Protein AF-A0A914REQ7-F1 (afdb_monomer)

Foldseek 3Di:
DDDDLVVADLVDDDPVDPVVSSVSSVVVVVVVVVVVVVVVVVVVVVVVVCVVPPDPVPPCVVVPPDD

Secondary structure (DSSP, 8-state):
-PPPGGGS--SS---S-HHHHHHHHHHHHHHHHHHHHHHHHHHHHHHHHHHHH--TTS-GGG-----

Radius of gyration: 21.5 Å;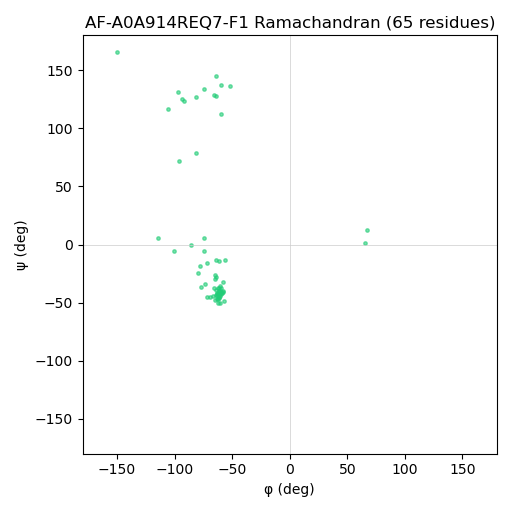 Cα contacts (8 Å, |Δi|>4): 16; chains: 1; bounding box: 58×22×44 Å

pLDDT: mean 84.07, std 16.4, range [43.25, 98.25]

Mean predicted aligned error: 9.49 Å

InterPro domains:
  IPR019265 RNA transcription, translation and transport factor protein [PF10036] (5-66)
  IPR019265 RNA transcription, translation and transport factor protein [PTHR15924] (3-66)

Sequence (67 aa):
MVMQLSRFDMGMLSSKDGGVDAAVRALRLNHLENLREVQTEINEAIVAVQELTADPKTDKRLGKVGF

Solvent-accessible surface area (backbone atoms only — not comparable to full-atom values): 4301 Å² total; per-residue (Å²): 134,90,77,65,70,88,77,52,81,69,92,62,81,80,78,87,40,74,66,60,49,49,51,50,30,53,51,52,51,55,50,52,51,54,52,49,52,55,49,49,54,51,51,52,53,52,50,56,51,43,71,73,68,57,57,80,90,72,45,69,87,67,68,75,81,72,130

Organism: Parascaris equorum (NCBI:txid6256)

Structure (mmCIF, N/CA/C/O backbone):
data_AF-A0A914REQ7-F1
#
_entry.id   AF-A0A914REQ7-F1
#
loop_
_atom_site.group_PDB
_atom_site.id
_atom_site.type_symbol
_atom_site.label_atom_id
_atom_site.label_alt_id
_atom_site.label_comp_id
_atom_site.label_asym_id
_atom_site.label_entity_id
_atom_site.label_seq_id
_atom_site.pdbx_PDB_ins_code
_atom_site.Cartn_x
_atom_site.Cartn_y
_atom_site.Cartn_z
_atom_site.occupancy
_atom_site.B_iso_or_equiv
_atom_site.auth_seq_id
_atom_site.auth_comp_id
_atom_site.auth_asym_id
_atom_site.auth_atom_id
_atom_site.pdbx_PDB_model_num
ATOM 1 N N . MET A 1 1 ? -8.785 10.421 -19.761 1.00 61.12 1 MET A N 1
ATOM 2 C CA . MET A 1 1 ? -7.462 11.083 -19.752 1.00 61.12 1 MET A CA 1
ATOM 3 C C . MET A 1 1 ? -6.421 10.026 -19.416 1.00 61.12 1 MET A C 1
ATOM 5 O O . MET A 1 1 ? -6.510 9.457 -18.339 1.00 61.12 1 MET A O 1
ATOM 9 N N . VAL A 1 2 ? -5.514 9.693 -20.338 1.00 74.81 2 VAL A N 1
ATOM 10 C CA . VAL A 1 2 ? -4.449 8.702 -20.086 1.00 74.81 2 VAL A CA 1
ATOM 11 C C . VAL A 1 2 ? -3.319 9.399 -19.334 1.00 74.81 2 VAL A C 1
ATOM 13 O O . VAL A 1 2 ? -2.864 10.461 -19.756 1.00 74.81 2 VAL A O 1
ATOM 16 N N . MET A 1 3 ? -2.901 8.841 -18.199 1.00 79.94 3 MET A N 1
ATOM 17 C CA . MET A 1 3 ? -1.833 9.408 -17.379 1.00 79.94 3 MET A CA 1
ATOM 18 C C . MET A 1 3 ? -0.513 8.707 -17.703 1.00 79.94 3 MET A C 1
ATOM 20 O O . MET A 1 3 ? -0.454 7.482 -17.759 1.00 79.94 3 MET A O 1
ATOM 24 N N . GLN A 1 4 ? 0.546 9.479 -17.943 1.00 87.00 4 GLN A N 1
ATOM 25 C CA . GLN A 1 4 ? 1.843 8.919 -18.308 1.00 87.00 4 GLN A CA 1
ATOM 26 C C . GLN A 1 4 ? 2.529 8.284 -17.094 1.00 87.00 4 GLN A C 1
ATOM 28 O O . GLN A 1 4 ? 2.624 8.910 -16.037 1.00 87.00 4 GLN A O 1
ATOM 33 N N . LEU A 1 5 ? 3.066 7.072 -17.270 1.00 85.38 5 LEU A N 1
ATOM 34 C CA . LEU A 1 5 ? 3.704 6.299 -16.200 1.00 85.38 5 LEU A CA 1
ATOM 35 C C . LEU A 1 5 ? 4.879 7.047 -15.544 1.00 85.38 5 LEU A C 1
ATOM 37 O O . LEU A 1 5 ? 5.097 6.945 -14.341 1.00 85.38 5 LEU A O 1
ATOM 41 N N . SER A 1 6 ? 5.598 7.863 -16.319 1.00 85.81 6 SER A N 1
ATOM 42 C CA . SER A 1 6 ? 6.736 8.673 -15.862 1.00 85.81 6 SER A CA 1
ATOM 43 C C . SER A 1 6 ? 6.390 9.707 -14.783 1.00 85.81 6 SER A C 1
ATOM 45 O O . SER A 1 6 ? 7.295 10.226 -14.131 1.00 85.81 6 SER A O 1
ATOM 47 N N . ARG A 1 7 ? 5.103 9.998 -14.557 1.00 88.38 7 ARG A N 1
ATOM 48 C CA . ARG A 1 7 ? 4.654 10.902 -13.487 1.00 88.38 7 ARG A CA 1
ATOM 49 C C . ARG A 1 7 ? 4.657 10.261 -12.098 1.00 88.38 7 ARG A C 1
ATOM 51 O O . ARG A 1 7 ? 4.625 10.988 -11.113 1.00 88.38 7 ARG A O 1
ATOM 58 N N . PHE A 1 8 ? 4.688 8.933 -12.004 1.00 89.50 8 PHE A N 1
ATOM 59 C CA . PHE A 1 8 ? 4.615 8.223 -10.724 1.00 89.50 8 PHE A CA 1
ATOM 60 C C . PHE A 1 8 ? 5.995 7.951 -10.160 1.00 89.50 8 PHE A C 1
ATOM 62 O O . PHE A 1 8 ? 6.781 7.289 -10.822 1.00 89.50 8 PHE A O 1
ATOM 69 N N . ASP A 1 9 ? 6.284 8.396 -8.942 1.00 90.69 9 ASP A N 1
ATOM 70 C CA . ASP A 1 9 ? 7.572 8.131 -8.299 1.00 90.69 9 ASP A CA 1
ATOM 71 C C . ASP A 1 9 ? 7.955 6.633 -8.307 1.00 90.69 9 ASP A C 1
ATOM 73 O O . ASP A 1 9 ? 7.123 5.760 -8.035 1.00 90.69 9 ASP A O 1
ATOM 77 N N . MET A 1 10 ? 9.224 6.346 -8.614 1.00 90.06 10 MET A N 1
ATOM 78 C CA . MET A 1 10 ? 9.772 4.985 -8.601 1.0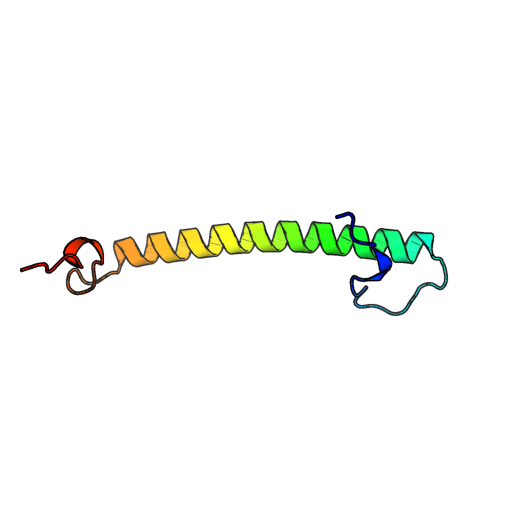0 90.06 10 MET A CA 1
ATOM 79 C C . MET A 1 10 ? 10.130 4.518 -7.197 1.00 90.06 10 MET A C 1
ATOM 81 O O . MET A 1 10 ? 10.162 3.313 -6.965 1.00 90.06 10 MET A O 1
ATOM 85 N N . GLY A 1 11 ? 10.407 5.440 -6.268 1.00 89.12 11 GLY A N 1
ATOM 86 C CA . GLY A 1 11 ? 10.890 5.095 -4.929 1.00 89.12 11 GLY A CA 1
ATOM 87 C C . GLY A 1 11 ? 12.293 4.472 -4.920 1.00 89.12 11 GLY A C 1
ATOM 88 O O . GLY A 1 11 ? 12.710 3.923 -3.905 1.00 89.12 11 GLY A O 1
ATOM 89 N N . MET A 1 12 ? 13.019 4.543 -6.040 1.00 89.69 12 MET A N 1
ATOM 90 C CA . MET A 1 12 ? 14.411 4.122 -6.167 1.00 89.69 12 MET A CA 1
ATOM 91 C C . MET A 1 12 ? 15.146 4.947 -7.227 1.00 89.69 12 MET A C 1
ATOM 93 O O . MET A 1 12 ? 14.525 5.652 -8.028 1.00 89.69 12 MET A O 1
ATOM 97 N N . LEU A 1 13 ? 16.477 4.858 -7.228 1.00 91.31 13 LEU A N 1
ATOM 98 C CA . LEU A 1 13 ? 17.310 5.467 -8.262 1.00 91.31 13 LEU A CA 1
ATOM 99 C C . LEU A 1 13 ? 17.024 4.823 -9.626 1.00 91.31 13 LEU A C 1
ATOM 101 O O . LEU A 1 13 ? 16.771 3.624 -9.708 1.00 91.31 13 LEU A O 1
ATOM 105 N N . SER A 1 14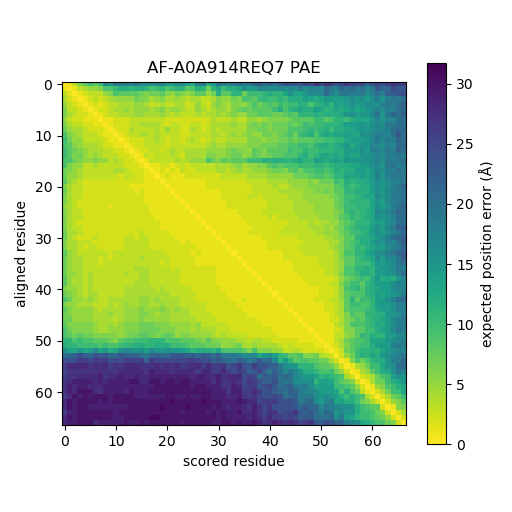 ? 17.084 5.624 -10.693 1.00 90.56 14 SER A N 1
ATOM 106 C CA . SER A 1 14 ? 16.926 5.129 -12.065 1.00 90.56 14 SER A CA 1
ATOM 107 C C . SER A 1 14 ? 17.992 4.087 -12.393 1.00 90.56 14 SER A C 1
ATOM 109 O O . SER A 1 14 ? 19.179 4.281 -12.117 1.00 90.56 14 SER A O 1
ATOM 111 N N . SER A 1 15 ? 17.565 3.013 -13.050 1.00 90.12 15 SER A N 1
ATOM 112 C CA . SER A 1 15 ? 18.444 1.958 -13.559 1.00 90.12 15 SER A CA 1
ATOM 113 C C . SER A 1 15 ? 19.233 2.375 -14.809 1.00 90.12 15 SER A C 1
ATOM 115 O O . SER A 1 15 ? 20.090 1.624 -15.269 1.00 90.12 15 SER A O 1
ATOM 117 N N . LYS A 1 16 ? 18.962 3.574 -15.356 1.00 90.69 16 LYS A N 1
ATOM 118 C CA . LYS A 1 16 ? 19.404 4.070 -16.676 1.00 90.69 16 LYS A CA 1
ATOM 119 C C . LYS A 1 16 ? 18.832 3.296 -17.870 1.00 90.69 16 LYS A C 1
ATOM 121 O O . LYS A 1 16 ? 19.110 3.669 -19.008 1.00 90.69 16 LYS A O 1
ATOM 126 N N . ASP A 1 17 ? 17.998 2.289 -17.625 1.00 93.75 17 ASP A N 1
ATOM 127 C CA . ASP A 1 17 ? 17.192 1.607 -18.630 1.00 93.75 17 ASP A CA 1
ATOM 128 C C . ASP A 1 17 ? 15.727 2.048 -18.486 1.00 93.75 17 ASP A C 1
ATOM 130 O O . ASP A 1 17 ? 15.067 1.811 -17.471 1.00 93.75 17 ASP A O 1
ATOM 134 N N . GLY A 1 18 ? 15.205 2.709 -19.521 1.00 91.88 18 GLY A N 1
ATOM 135 C CA . GLY A 1 18 ? 13.834 3.221 -19.518 1.00 91.88 18 GLY A CA 1
ATOM 136 C C . GLY A 1 18 ? 12.764 2.127 -19.440 1.00 91.88 18 GLY A C 1
ATOM 137 O O . GLY A 1 18 ? 11.679 2.379 -18.914 1.00 91.88 18 GLY A O 1
ATOM 138 N N . GLY A 1 19 ? 13.055 0.920 -19.930 1.00 94.25 19 GLY A N 1
ATOM 139 C CA . GLY A 1 19 ? 12.151 -0.225 -19.849 1.00 94.25 19 GLY A CA 1
ATOM 140 C C . GLY A 1 19 ? 12.052 -0.769 -18.427 1.00 94.25 19 GLY A C 1
ATOM 141 O O . GLY A 1 19 ? 10.947 -0.990 -17.926 1.00 94.25 19 GLY A O 1
ATOM 142 N N . VAL A 1 20 ? 13.192 -0.911 -17.749 1.00 94.75 20 VAL A N 1
ATOM 143 C CA . VAL A 1 20 ? 13.248 -1.345 -16.344 1.00 94.75 20 VAL A CA 1
ATOM 144 C C . VAL A 1 20 ? 12.559 -0.323 -15.443 1.00 94.75 20 VAL A C 1
ATOM 146 O O . VAL A 1 20 ? 11.692 -0.685 -14.647 1.00 94.75 20 VAL A O 1
ATOM 149 N N . ASP A 1 21 ? 12.861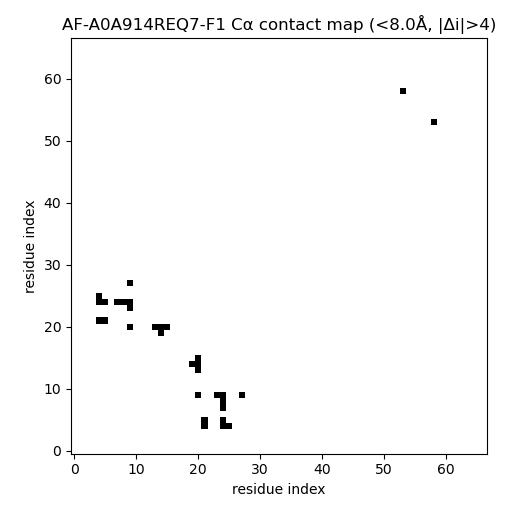 0.962 -15.625 1.00 95.06 21 ASP A N 1
ATOM 150 C CA . ASP A 1 21 ? 12.240 2.050 -14.868 1.00 95.06 21 ASP A CA 1
ATOM 151 C C . ASP A 1 21 ? 10.710 2.086 -15.054 1.00 95.06 21 ASP A C 1
ATOM 153 O O . ASP A 1 21 ? 9.963 2.339 -14.106 1.00 95.06 21 ASP A O 1
ATOM 157 N N . ALA A 1 22 ? 10.209 1.801 -16.260 1.00 94.12 22 ALA A N 1
ATOM 158 C CA . ALA A 1 22 ? 8.774 1.704 -16.508 1.00 94.12 22 ALA A CA 1
ATOM 159 C C . ALA A 1 22 ? 8.148 0.471 -15.832 1.00 94.12 22 ALA A C 1
ATOM 161 O O . ALA A 1 22 ? 7.110 0.592 -15.177 1.00 94.12 22 ALA A O 1
ATOM 162 N N . ALA A 1 23 ? 8.785 -0.698 -15.934 1.00 95.00 23 ALA A N 1
ATOM 163 C CA . ALA A 1 23 ? 8.304 -1.930 -15.307 1.00 95.00 23 ALA A CA 1
ATOM 164 C C . ALA A 1 23 ? 8.192 -1.787 -13.782 1.00 95.00 23 ALA A C 1
ATOM 166 O O . ALA A 1 23 ? 7.192 -2.181 -13.184 1.00 95.00 23 ALA A O 1
ATOM 167 N N . VAL A 1 24 ? 9.173 -1.134 -13.162 1.00 95.69 24 VAL A N 1
ATOM 168 C CA . VAL A 1 24 ? 9.171 -0.797 -11.734 1.00 95.69 24 VAL A CA 1
ATOM 169 C C . VAL A 1 24 ? 7.952 0.036 -11.352 1.00 95.69 24 VAL A C 1
ATOM 171 O O . VAL A 1 24 ? 7.277 -0.271 -10.370 1.00 95.69 24 VAL A O 1
ATOM 174 N N . ARG A 1 25 ? 7.651 1.094 -12.116 1.00 95.38 25 ARG A N 1
ATOM 175 C CA . ARG A 1 25 ? 6.496 1.960 -11.827 1.00 95.38 25 ARG A CA 1
ATOM 176 C C . ARG A 1 25 ? 5.192 1.184 -11.935 1.00 95.38 25 ARG A C 1
ATOM 178 O O . ARG A 1 25 ? 4.332 1.345 -11.077 1.00 95.38 25 ARG A O 1
ATOM 185 N N . ALA A 1 26 ? 5.062 0.326 -12.945 1.00 94.25 26 ALA A N 1
ATOM 186 C CA . ALA A 1 26 ? 3.892 -0.532 -13.104 1.00 94.25 26 ALA A CA 1
ATOM 187 C C . ALA A 1 26 ? 3.738 -1.510 -11.925 1.00 94.25 26 ALA A C 1
ATOM 189 O O . ALA A 1 26 ? 2.667 -1.579 -11.328 1.00 94.25 26 ALA A O 1
ATOM 190 N N . LEU A 1 27 ? 4.816 -2.192 -11.520 1.00 95.44 27 LEU A N 1
ATOM 191 C CA . LEU A 1 27 ? 4.812 -3.079 -10.352 1.00 95.44 27 LEU A CA 1
ATOM 192 C C . LEU A 1 27 ? 4.419 -2.340 -9.070 1.00 95.44 27 LEU A C 1
ATOM 194 O O . LEU A 1 27 ? 3.630 -2.851 -8.280 1.00 95.44 27 LEU A O 1
ATOM 198 N N . ARG A 1 28 ? 4.925 -1.120 -8.875 1.00 95.25 28 ARG A N 1
ATOM 199 C CA . ARG A 1 28 ? 4.592 -0.298 -7.709 1.00 95.25 28 ARG A CA 1
ATOM 200 C C . ARG A 1 28 ? 3.124 0.131 -7.699 1.00 95.25 28 ARG A C 1
ATOM 202 O O . ARG A 1 28 ? 2.520 0.167 -6.632 1.00 95.25 28 ARG A O 1
ATOM 209 N N . LEU A 1 29 ? 2.547 0.432 -8.862 1.00 94.88 29 LEU A N 1
ATOM 210 C CA . LEU A 1 29 ? 1.120 0.736 -8.988 1.00 94.88 29 LEU A CA 1
ATOM 211 C C . LEU A 1 29 ? 0.248 -0.487 -8.679 1.00 94.88 29 LEU A C 1
ATOM 213 O O . LEU A 1 29 ? -0.688 -0.355 -7.898 1.00 94.88 29 LEU A O 1
ATOM 217 N N . ASN A 1 30 ? 0.600 -1.667 -9.195 1.00 95.94 30 ASN A N 1
ATOM 218 C CA . ASN A 1 30 ? -0.093 -2.914 -8.848 1.00 95.94 30 ASN A CA 1
ATOM 219 C C . ASN A 1 30 ? 0.026 -3.216 -7.346 1.00 95.94 30 ASN A C 1
ATOM 221 O O . ASN A 1 30 ? -0.933 -3.612 -6.696 1.00 95.94 30 ASN A O 1
ATOM 225 N N . HIS A 1 31 ? 1.194 -2.973 -6.750 1.00 95.94 31 HIS A N 1
ATOM 226 C CA . HIS A 1 31 ? 1.361 -3.136 -5.309 1.00 95.94 31 HIS A CA 1
ATOM 227 C C . HIS A 1 31 ? 0.484 -2.162 -4.504 1.00 95.94 31 HIS A C 1
ATOM 229 O O . HIS A 1 31 ? -0.086 -2.548 -3.487 1.00 95.94 31 HIS A O 1
ATOM 235 N N . LEU A 1 32 ? 0.340 -0.914 -4.962 1.00 95.62 32 LEU A N 1
ATOM 236 C CA . LEU A 1 32 ? -0.559 0.064 -4.345 1.00 95.62 32 LEU A CA 1
ATOM 237 C C . LEU A 1 32 ? -2.024 -0.395 -4.399 1.00 95.62 32 LEU A C 1
ATOM 239 O O . LEU A 1 32 ? -2.763 -0.151 -3.449 1.00 95.62 32 LEU A O 1
ATOM 243 N N . GLU A 1 33 ? -2.441 -1.033 -5.492 1.00 96.12 33 GLU A N 1
ATOM 244 C CA . GLU A 1 33 ? -3.774 -1.628 -5.619 1.00 96.12 33 GLU A CA 1
ATOM 245 C C . GLU A 1 33 ? -3.996 -2.705 -4.552 1.00 96.12 33 GLU A C 1
ATOM 247 O O . GLU A 1 33 ? -4.923 -2.573 -3.755 1.00 96.12 33 GLU A O 1
ATOM 252 N N . ASN A 1 34 ? -3.065 -3.651 -4.409 1.00 97.25 34 ASN A N 1
ATOM 253 C CA . ASN A 1 34 ? -3.139 -4.676 -3.362 1.00 97.25 34 ASN A CA 1
ATOM 254 C C . ASN A 1 34 ? -3.196 -4.061 -1.949 1.00 97.25 34 ASN A C 1
ATOM 256 O O . ASN A 1 34 ? -3.941 -4.518 -1.087 1.00 97.25 34 ASN A O 1
ATOM 260 N N . LEU A 1 35 ? -2.432 -2.993 -1.685 1.00 97.81 35 LEU A N 1
ATOM 261 C CA . LEU A 1 35 ? -2.483 -2.301 -0.389 1.00 97.81 35 LEU A CA 1
ATOM 262 C C . LEU A 1 35 ? -3.845 -1.642 -0.119 1.00 97.81 35 LEU A C 1
ATOM 264 O O . LEU A 1 35 ? -4.242 -1.518 1.040 1.00 97.81 35 LEU A O 1
ATOM 268 N N . ARG A 1 36 ? -4.568 -1.213 -1.161 1.00 97.94 36 ARG A N 1
ATOM 269 C CA . ARG A 1 36 ? -5.927 -0.666 -1.020 1.00 97.94 36 ARG A CA 1
ATOM 270 C C . ARG A 1 36 ? -6.955 -1.750 -0.717 1.00 97.94 36 ARG A C 1
ATOM 272 O O . ARG A 1 36 ? -7.884 -1.484 0.042 1.00 97.94 36 ARG A O 1
ATOM 279 N N . GLU A 1 37 ? -6.780 -2.949 -1.259 1.00 97.75 37 GLU A N 1
ATOM 280 C CA . GLU A 1 37 ? -7.612 -4.105 -0.903 1.00 97.75 37 GLU A CA 1
ATOM 281 C C . GLU A 1 37 ? -7.433 -4.448 0.577 1.00 97.75 37 GLU A C 1
ATOM 283 O O . GLU A 1 37 ? -8.403 -4.435 1.330 1.00 97.75 37 GLU A O 1
ATOM 288 N N . VAL A 1 38 ? -6.183 -4.580 1.034 1.00 98.25 38 VAL A N 1
ATOM 289 C CA . VAL A 1 38 ? -5.875 -4.816 2.455 1.00 98.25 38 VAL A CA 1
ATOM 290 C C . VAL A 1 38 ? -6.445 -3.708 3.346 1.00 98.25 38 VAL A C 1
ATOM 292 O O . VAL A 1 38 ? -7.000 -3.977 4.408 1.00 98.25 38 VAL A O 1
ATOM 295 N N . GLN A 1 39 ? -6.352 -2.442 2.928 1.00 98.19 39 GLN A N 1
ATOM 296 C CA . GLN A 1 39 ? -6.974 -1.337 3.662 1.00 98.19 39 GLN A CA 1
ATOM 297 C C . GLN A 1 39 ? -8.502 -1.476 3.743 1.00 98.19 39 GLN A C 1
ATOM 299 O O . GLN A 1 39 ? -9.087 -1.131 4.770 1.00 98.19 39 GLN A O 1
ATOM 304 N N . THR A 1 40 ? -9.147 -1.957 2.681 1.00 98.06 40 THR A N 1
ATOM 305 C CA . THR A 1 40 ? -10.599 -2.175 2.652 1.00 98.06 40 THR A CA 1
ATOM 306 C C . THR A 1 40 ? -10.993 -3.255 3.654 1.00 98.06 40 THR A C 1
ATOM 308 O O . THR A 1 40 ? -11.849 -3.002 4.498 1.00 98.06 40 THR A O 1
ATOM 311 N N . GLU A 1 41 ? -10.287 -4.386 3.661 1.00 98.12 41 GLU A N 1
ATOM 312 C CA . GLU A 1 41 ? -10.498 -5.469 4.631 1.00 98.12 41 GLU A CA 1
ATOM 313 C C . GLU A 1 41 ? -10.293 -4.996 6.079 1.00 98.12 41 GLU A C 1
ATOM 315 O O . GLU A 1 41 ? -11.095 -5.296 6.964 1.00 98.12 41 GLU A O 1
ATOM 320 N N . ILE A 1 42 ? -9.247 -4.199 6.333 1.00 97.81 42 ILE A N 1
ATOM 321 C CA . ILE A 1 42 ? -9.000 -3.609 7.656 1.00 97.81 42 ILE A CA 1
ATOM 322 C C . ILE A 1 42 ? -10.166 -2.706 8.074 1.00 97.81 42 ILE A C 1
ATOM 324 O O . ILE A 1 42 ? -10.614 -2.774 9.220 1.00 97.81 42 ILE A O 1
ATOM 328 N N . ASN A 1 43 ? -10.671 -1.865 7.170 1.00 96.56 43 ASN A N 1
ATOM 329 C CA . ASN A 1 43 ? -11.799 -0.986 7.470 1.00 96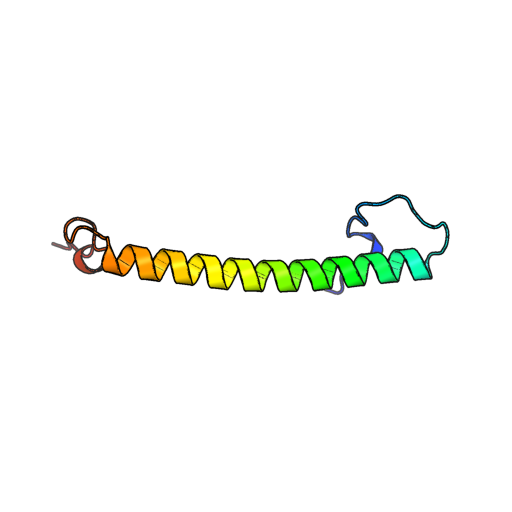.56 43 ASN A CA 1
ATOM 330 C C . ASN A 1 43 ? -13.068 -1.787 7.795 1.00 96.56 43 ASN A C 1
ATOM 332 O O . ASN A 1 43 ? -13.762 -1.453 8.754 1.00 96.56 43 ASN A O 1
ATOM 336 N N . GLU A 1 44 ? -13.352 -2.852 7.046 1.00 96.38 44 GLU A N 1
ATOM 337 C CA . GLU A 1 44 ? -14.488 -3.742 7.306 1.00 96.38 44 GLU A CA 1
ATOM 338 C C . GLU A 1 44 ? -14.363 -4.442 8.663 1.00 96.38 44 GLU A C 1
ATOM 340 O O . GLU A 1 44 ? -15.315 -4.452 9.445 1.00 96.38 44 GLU A O 1
ATOM 345 N N . ALA A 1 45 ? -13.174 -4.950 8.996 1.00 95.50 45 ALA A N 1
ATOM 346 C CA . ALA A 1 45 ? -12.913 -5.563 10.294 1.00 95.50 45 ALA A CA 1
ATOM 347 C C . ALA A 1 45 ? -13.105 -4.569 11.453 1.00 95.50 45 ALA A C 1
ATOM 349 O O . ALA A 1 45 ? -13.702 -4.913 12.475 1.00 95.50 45 ALA A O 1
ATOM 350 N N . ILE A 1 46 ? -12.647 -3.322 11.294 1.00 94.94 46 ILE A N 1
ATOM 351 C CA . ILE A 1 46 ? -12.859 -2.258 12.286 1.00 94.94 46 ILE A CA 1
ATOM 352 C C . ILE A 1 46 ? -14.354 -1.987 12.475 1.00 94.94 46 ILE A C 1
ATOM 354 O O . IL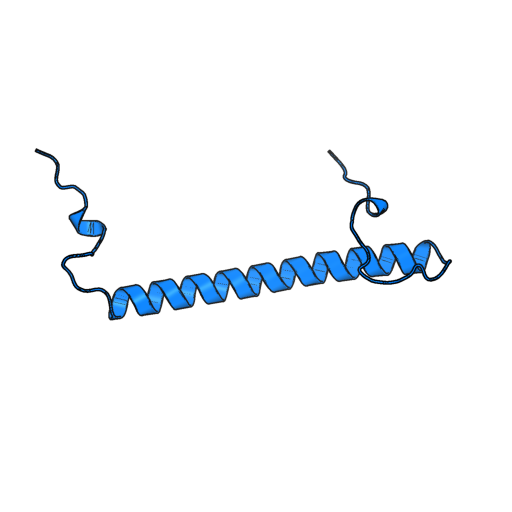E A 1 46 ? -14.804 -1.902 13.617 1.00 94.94 46 ILE A O 1
ATOM 358 N N . VAL A 1 47 ? -15.123 -1.871 11.388 1.00 94.00 47 VAL A N 1
ATOM 359 C CA . VAL A 1 47 ? -16.577 -1.654 11.458 1.00 94.00 47 VAL A CA 1
ATOM 360 C C . VAL A 1 47 ? -17.266 -2.823 12.165 1.00 94.00 47 VAL A C 1
ATOM 362 O O . VAL A 1 47 ? -18.057 -2.586 13.073 1.00 94.00 47 VAL A O 1
ATOM 365 N N . ALA A 1 48 ? -16.916 -4.069 11.839 1.00 92.38 48 ALA A N 1
ATOM 366 C CA . ALA A 1 48 ? -17.492 -5.250 12.484 1.00 92.38 48 ALA A CA 1
ATOM 367 C C . ALA A 1 48 ? -17.212 -5.293 13.998 1.00 92.38 48 ALA A C 1
ATOM 369 O O . ALA A 1 48 ? -18.102 -5.585 14.798 1.00 92.38 48 ALA A O 1
ATOM 370 N N . VAL A 1 49 ? -15.986 -4.959 14.418 1.00 91.06 49 VAL A N 1
ATOM 371 C CA . VAL A 1 49 ? -15.652 -4.852 15.848 1.00 91.06 49 VAL A CA 1
ATOM 372 C C . VAL A 1 49 ? -16.450 -3.727 16.503 1.00 91.06 49 VAL A C 1
ATOM 374 O O . VAL A 1 49 ? -16.996 -3.923 17.586 1.00 91.06 49 VAL A O 1
ATOM 377 N N . GLN A 1 50 ? -16.571 -2.571 15.844 1.00 85.88 50 GLN A N 1
ATOM 378 C CA . GLN A 1 50 ? -17.359 -1.450 16.352 1.00 85.88 50 GLN A CA 1
ATOM 379 C C . GLN A 1 50 ? -18.833 -1.812 16.531 1.00 85.88 50 GLN A C 1
ATOM 381 O O . GLN A 1 50 ? -19.405 -1.420 17.538 1.00 85.88 50 GLN A O 1
ATOM 386 N N . GLU A 1 51 ? -19.442 -2.576 15.625 1.00 84.94 51 GLU A N 1
ATOM 387 C CA . GLU A 1 51 ? -20.829 -3.033 15.782 1.00 84.94 51 GLU A CA 1
ATOM 388 C C . GLU A 1 51 ? -21.027 -3.892 17.038 1.00 84.94 51 GLU A C 1
ATOM 390 O O . GLU A 1 51 ? -22.057 -3.779 17.700 1.00 84.94 51 GLU A O 1
ATOM 395 N N . LEU A 1 52 ? -20.036 -4.712 17.401 1.00 85.69 52 LEU A N 1
ATOM 396 C CA . LEU A 1 52 ? -20.086 -5.536 18.609 1.00 85.69 52 LEU A CA 1
ATOM 397 C C . LEU A 1 52 ? -19.801 -4.735 19.887 1.00 85.69 52 LEU A C 1
ATOM 399 O O . LEU A 1 52 ? -20.370 -5.027 20.938 1.00 85.69 52 LEU A O 1
ATOM 403 N N . THR A 1 53 ? -18.889 -3.761 19.821 1.00 82.06 53 THR A N 1
ATOM 404 C CA . THR A 1 53 ? -18.406 -3.031 21.005 1.00 82.06 53 THR A CA 1
ATOM 405 C C . THR A 1 53 ? -19.045 -1.657 21.202 1.00 82.06 53 THR A C 1
ATOM 407 O O . THR A 1 53 ? -18.750 -0.997 22.198 1.00 82.06 53 THR A O 1
ATOM 410 N N . ALA A 1 54 ? -19.866 -1.178 20.265 1.00 66.62 54 ALA A N 1
ATOM 411 C CA . ALA A 1 54 ? -20.512 0.123 20.378 1.00 66.62 54 ALA A CA 1
ATOM 412 C C . ALA A 1 54 ? -21.515 0.139 21.542 1.00 66.62 54 ALA A C 1
ATOM 414 O O . ALA A 1 54 ? -22.406 -0.703 21.641 1.00 66.62 54 ALA A O 1
ATOM 415 N N . ASP A 1 55 ? -21.384 1.142 22.412 1.00 58.75 5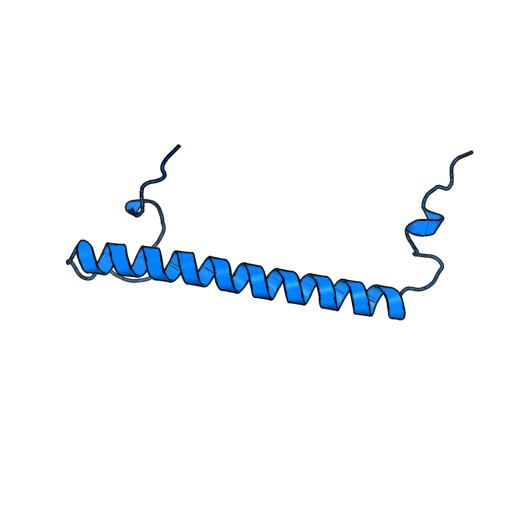5 ASP A N 1
ATOM 416 C CA . ASP A 1 55 ? -22.408 1.497 23.395 1.00 58.75 55 ASP A CA 1
ATOM 417 C C . ASP A 1 55 ? -23.671 1.957 22.631 1.00 58.75 55 ASP A C 1
ATOM 419 O O . ASP A 1 55 ? -23.566 2.852 21.787 1.00 58.75 55 ASP A O 1
ATOM 423 N N . PRO A 1 56 ? -24.874 1.408 22.898 1.00 56.12 56 PRO A N 1
ATOM 424 C CA . PRO A 1 56 ? -26.106 1.790 22.201 1.00 56.12 56 PRO A CA 1
ATOM 425 C C . PRO A 1 56 ? -26.438 3.292 22.276 1.00 56.12 56 PRO A C 1
ATOM 427 O O . PRO A 1 56 ? -27.259 3.771 21.499 1.00 56.12 56 PRO A O 1
ATOM 430 N N . LYS A 1 57 ? -25.793 4.075 23.154 1.00 54.03 57 LYS A N 1
ATOM 431 C CA . LYS A 1 57 ? -25.907 5.546 23.179 1.00 54.03 57 LYS A CA 1
ATOM 432 C C . LYS A 1 57 ? -25.203 6.266 22.016 1.00 54.03 57 LYS A C 1
ATOM 434 O O . LYS A 1 57 ? -25.486 7.442 21.796 1.00 54.03 57 LYS A O 1
ATOM 439 N N . THR A 1 58 ? -24.302 5.605 21.286 1.00 56.16 58 THR A N 1
ATOM 440 C CA . THR A 1 58 ? -23.592 6.154 20.110 1.00 56.16 58 THR A CA 1
ATOM 441 C C . THR A 1 58 ? -23.954 5.449 18.801 1.00 56.16 58 THR A C 1
ATOM 443 O O . THR A 1 58 ? -23.390 5.781 17.752 1.00 56.16 58 THR A O 1
ATOM 446 N N . ASP A 1 59 ? -24.927 4.529 18.833 1.00 53.81 59 ASP A N 1
ATOM 447 C CA . ASP A 1 59 ? -25.470 3.886 17.638 1.00 53.81 59 ASP A CA 1
ATOM 448 C C . ASP A 1 59 ? -26.072 4.947 16.699 1.00 53.81 59 ASP A C 1
ATOM 450 O O . ASP A 1 59 ? -27.090 5.589 16.980 1.00 53.81 59 ASP A O 1
ATOM 454 N N . LYS A 1 60 ? -25.430 5.132 15.542 1.00 57.41 60 LYS A N 1
ATOM 455 C CA . LYS A 1 60 ? -25.839 6.100 14.518 1.00 57.41 60 LYS A CA 1
ATOM 456 C C . LYS A 1 60 ? -27.211 5.783 13.911 1.00 57.41 60 LYS A C 1
ATOM 458 O O . LYS A 1 60 ? -27.790 6.667 13.281 1.00 57.41 60 LYS A O 1
ATOM 463 N N . ARG A 1 61 ? -27.775 4.583 14.122 1.00 56.97 61 ARG A N 1
ATOM 464 C CA . ARG A 1 61 ? -29.172 4.259 13.771 1.00 56.97 61 ARG A CA 1
ATOM 465 C C . ARG A 1 61 ? -30.188 5.063 14.585 1.00 56.97 61 ARG A C 1
ATOM 467 O O . ARG A 1 61 ? -31.270 5.345 14.079 1.00 56.97 61 ARG A O 1
ATOM 474 N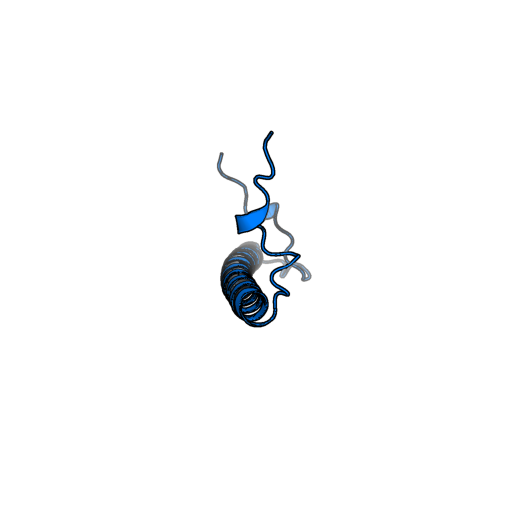 N . LEU A 1 62 ? -29.825 5.499 15.793 1.00 52.72 62 LEU A N 1
ATOM 475 C CA . LEU A 1 62 ? -30.622 6.402 16.633 1.00 52.72 62 LEU A CA 1
ATOM 476 C C . LEU A 1 62 ? -30.373 7.890 16.308 1.00 52.72 62 LEU A C 1
ATOM 478 O O . LEU A 1 62 ? -31.007 8.770 16.883 1.00 52.72 62 LEU A O 1
ATOM 482 N N . GLY A 1 63 ? -29.492 8.189 15.343 1.00 49.75 63 GLY A N 1
ATOM 483 C CA . GLY A 1 63 ? -29.111 9.542 14.923 1.00 49.75 63 GLY A CA 1
ATOM 484 C C . GLY A 1 63 ? -30.147 10.306 14.086 1.00 49.75 63 GLY A C 1
ATOM 485 O O . GLY A 1 63 ? -29.851 11.408 13.632 1.00 49.75 63 GLY A O 1
ATOM 486 N N . LYS A 1 64 ? -31.362 9.774 13.883 1.00 53.69 64 LYS A N 1
ATOM 487 C CA . LYS A 1 64 ? -32.523 10.592 13.493 1.00 53.69 64 LYS A CA 1
ATOM 488 C C . LYS A 1 64 ? -33.331 10.961 14.734 1.00 53.69 64 LYS A C 1
ATOM 490 O O . LYS A 1 64 ? -34.446 10.491 14.927 1.00 53.69 64 LYS A O 1
ATOM 495 N N . VAL A 1 65 ? -32.780 11.856 15.546 1.00 55.47 65 VAL A N 1
ATOM 496 C CA . VAL A 1 65 ? -33.595 12.696 16.429 1.00 55.47 65 VAL A CA 1
ATOM 497 C C . VAL A 1 65 ? -34.123 13.869 15.600 1.00 55.47 65 VAL A C 1
ATOM 499 O O . VAL A 1 65 ? -33.553 14.954 15.577 1.00 55.47 65 VAL A O 1
ATOM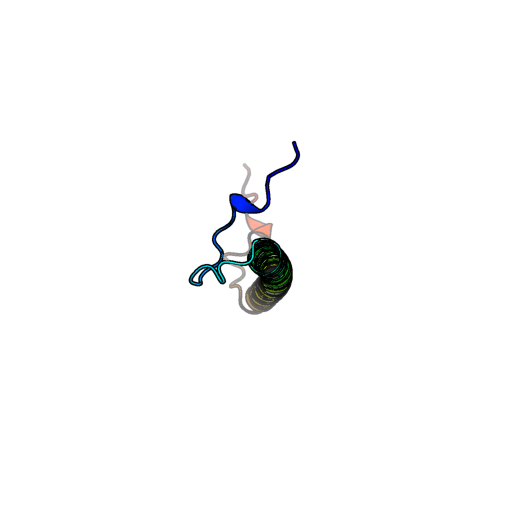 502 N N . GLY A 1 66 ? -35.170 13.602 14.820 1.00 49.91 66 GLY A N 1
ATOM 503 C CA . GLY A 1 66 ? -36.000 14.641 14.216 1.00 49.91 66 GLY A CA 1
ATOM 504 C C . GLY A 1 66 ? -37.195 14.907 15.125 1.00 49.91 66 GLY A C 1
ATOM 505 O O . GLY A 1 66 ? -37.904 13.962 15.469 1.00 49.91 66 GLY A O 1
ATOM 506 N N . PHE A 1 67 ? -37.377 16.167 15.520 1.00 43.25 67 PHE A N 1
ATOM 507 C CA . PHE A 1 67 ? -38.698 16.702 15.851 1.00 43.25 67 PHE A CA 1
ATOM 508 C C . PHE A 1 67 ? -39.438 17.031 14.553 1.00 43.25 67 PHE A C 1
ATOM 510 O O . PHE A 1 67 ? -38.745 17.402 13.574 1.00 43.25 67 PHE A O 1
#